Protein AF-A0A2S6APU7-F1 (afdb_monomer_lite)

Sequence (154 aa):
MTAEVDPRLDELTQQLSALRTHLGQIRRKRMDVEKTTPSPAPLVAAAQQAYRDRDAVVSPTLEELRGRADALATELAKSWASADNIRWILFRLRETGVAQTLSAAVRSNLALVQEELDREAALRAEISEDLSRRDVVGFTVPAPLHVHKSVGGE

Structure (mmCIF, N/CA/C/O backbone):
data_AF-A0A2S6APU7-F1
#
_entry.id   AF-A0A2S6APU7-F1
#
loop_
_atom_site.group_PDB
_atom_site.id
_atom_site.type_symbol
_atom_site.label_atom_id
_atom_site.label_alt_id
_atom_site.label_comp_id
_atom_site.label_asym_id
_atom_site.label_entity_id
_atom_site.label_seq_id
_atom_site.pdbx_PDB_ins_code
_atom_site.Cartn_x
_atom_site.Cartn_y
_atom_site.Cartn_z
_atom_site.occupancy
_atom_site.B_iso_or_equiv
_atom_site.auth_seq_id
_atom_site.auth_comp_id
_atom_site.auth_asym_id
_atom_site.auth_atom_id
_atom_site.pdbx_PDB_model_num
ATOM 1 N N . MET A 1 1 ? 15.534 -28.459 -66.099 1.00 40.53 1 MET A N 1
ATOM 2 C CA . MET A 1 1 ? 15.718 -27.008 -65.896 1.00 40.53 1 MET A CA 1
ATOM 3 C C . MET A 1 1 ? 15.958 -26.794 -64.414 1.00 40.53 1 MET A C 1
ATOM 5 O O . MET A 1 1 ? 15.010 -26.768 -63.643 1.00 40.53 1 MET A O 1
ATOM 9 N N . THR A 1 2 ? 17.222 -26.813 -64.003 1.00 47.88 2 THR A N 1
ATOM 10 C CA . THR A 1 2 ? 17.636 -26.569 -62.617 1.00 47.88 2 THR A CA 1
ATOM 11 C C . THR A 1 2 ? 17.513 -25.076 -62.348 1.00 47.88 2 THR A C 1
ATOM 13 O O . THR A 1 2 ? 18.140 -24.287 -63.047 1.00 47.88 2 THR A O 1
ATOM 16 N N . ALA A 1 3 ? 16.653 -24.698 -61.403 1.00 55.44 3 ALA A N 1
ATOM 17 C CA . ALA A 1 3 ? 16.533 -23.318 -60.956 1.00 55.44 3 ALA A CA 1
ATOM 18 C C . ALA A 1 3 ? 17.890 -22.868 -60.396 1.00 55.44 3 ALA A C 1
ATOM 20 O O . ALA A 1 3 ? 18.393 -23.479 -59.454 1.00 55.44 3 ALA A O 1
ATOM 21 N N . GLU A 1 4 ? 18.496 -21.850 -61.008 1.00 59.09 4 GLU A N 1
ATOM 22 C CA . GLU A 1 4 ? 19.650 -21.157 -60.437 1.00 59.09 4 GLU A CA 1
ATOM 23 C C . GLU A 1 4 ? 19.202 -20.530 -59.115 1.00 59.09 4 GLU A C 1
ATOM 25 O O . GLU A 1 4 ? 18.392 -19.604 -59.087 1.00 59.09 4 GLU A O 1
ATOM 30 N N . VAL A 1 5 ? 19.666 -21.104 -58.008 1.00 64.12 5 VAL A N 1
ATOM 31 C CA . VAL A 1 5 ? 19.470 -20.538 -56.675 1.00 64.12 5 VAL A CA 1
ATOM 32 C C . VAL A 1 5 ? 20.323 -19.274 -56.601 1.00 64.12 5 VAL A C 1
ATOM 34 O O . VAL A 1 5 ? 21.525 -19.325 -56.855 1.00 64.12 5 VAL A O 1
ATOM 37 N N . ASP A 1 6 ? 19.688 -18.137 -56.307 1.00 73.56 6 ASP A N 1
ATOM 38 C CA . ASP A 1 6 ? 20.363 -16.844 -56.176 1.00 73.56 6 ASP A CA 1
ATOM 39 C C . ASP A 1 6 ? 21.433 -1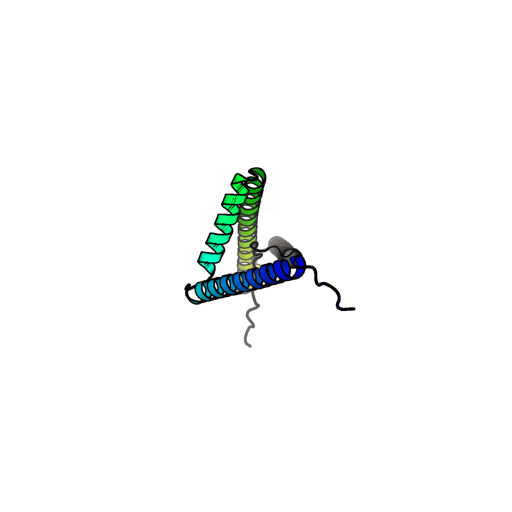6.944 -55.070 1.00 73.56 6 ASP A C 1
ATOM 41 O O . ASP A 1 6 ? 21.080 -17.171 -53.908 1.00 73.56 6 ASP A O 1
ATOM 45 N N . PRO A 1 7 ? 22.729 -16.762 -55.383 1.00 72.06 7 PRO A N 1
ATOM 46 C CA . PRO A 1 7 ? 23.821 -16.911 -54.419 1.00 72.06 7 PRO A CA 1
ATOM 47 C C . PRO A 1 7 ? 23.703 -15.959 -53.216 1.00 72.06 7 PRO A C 1
ATOM 49 O O . PRO A 1 7 ? 24.291 -16.209 -52.163 1.00 72.06 7 PRO A O 1
ATOM 52 N N . ARG A 1 8 ? 22.902 -14.890 -53.326 1.00 76.81 8 ARG A N 1
ATOM 53 C CA . ARG A 1 8 ? 22.599 -13.977 -52.213 1.00 76.81 8 ARG A CA 1
ATOM 54 C C . ARG A 1 8 ? 21.684 -14.603 -51.161 1.00 76.81 8 ARG A C 1
ATOM 56 O O . ARG A 1 8 ? 21.776 -14.243 -49.989 1.00 76.81 8 ARG A O 1
ATOM 63 N N . LEU A 1 9 ? 20.808 -15.535 -51.544 1.00 77.69 9 LEU A N 1
ATOM 64 C CA . LEU A 1 9 ? 19.953 -16.262 -50.598 1.00 77.69 9 LEU A CA 1
ATOM 65 C C . LEU A 1 9 ? 20.781 -17.200 -49.720 1.00 77.69 9 LEU A C 1
ATOM 67 O O . LEU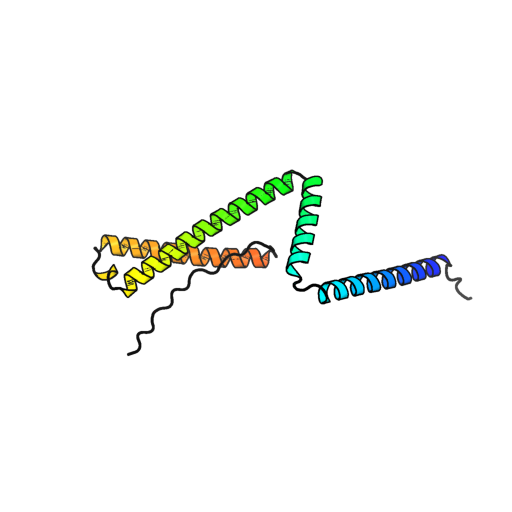 A 1 9 ? 20.528 -17.290 -48.517 1.00 77.69 9 LEU A O 1
ATOM 71 N N . ASP A 1 10 ? 21.798 -17.839 -50.293 1.00 79.44 10 ASP A N 1
ATOM 72 C CA . ASP A 1 10 ? 22.716 -18.699 -49.546 1.00 79.44 10 ASP A CA 1
ATOM 73 C C . ASP A 1 10 ? 23.560 -17.880 -48.563 1.00 79.44 10 ASP A C 1
ATOM 75 O O . ASP A 1 10 ? 23.686 -18.251 -47.392 1.00 79.44 10 ASP A O 1
ATOM 79 N N . GLU A 1 11 ? 24.050 -16.712 -48.988 1.00 83.81 11 GLU A N 1
ATOM 80 C CA . GLU A 1 11 ? 24.789 -15.786 -48.126 1.00 83.81 11 GLU A CA 1
ATOM 81 C C . GLU A 1 11 ? 23.925 -15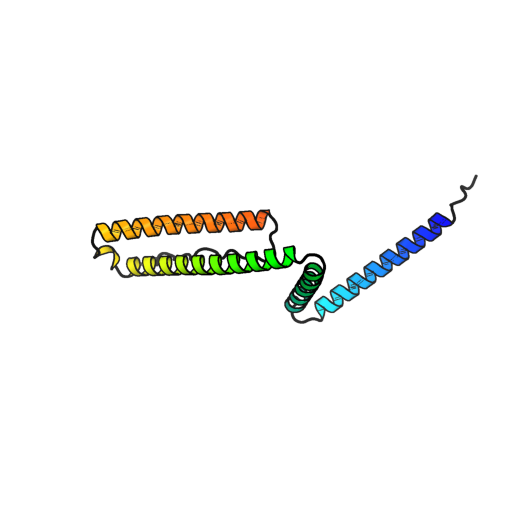.260 -46.964 1.00 83.81 11 GLU A C 1
ATOM 83 O O . GLU A 1 11 ? 24.334 -15.314 -45.802 1.00 83.81 11 GLU A O 1
ATOM 88 N N . LEU A 1 12 ? 22.689 -14.829 -47.236 1.00 85.88 12 LEU A N 1
ATOM 89 C CA . LEU A 1 12 ? 21.751 -14.373 -46.202 1.00 85.88 12 LEU A CA 1
ATOM 90 C C . LEU A 1 12 ? 21.361 -15.499 -45.235 1.00 85.88 12 LEU A C 1
ATOM 92 O O . LEU A 1 12 ? 21.219 -15.271 -44.030 1.00 85.88 12 LEU A O 1
ATOM 96 N N . THR A 1 13 ? 21.223 -16.728 -45.733 1.00 86.81 13 THR A N 1
ATOM 97 C CA . THR A 1 13 ? 20.927 -17.903 -44.903 1.00 86.81 13 THR A CA 1
ATOM 98 C C . THR A 1 13 ? 22.103 -18.234 -43.984 1.00 86.81 13 THR A C 1
ATOM 100 O O . THR A 1 13 ? 21.902 -18.512 -42.795 1.00 86.81 13 THR A O 1
ATOM 103 N N . GLN A 1 14 ? 23.337 -18.124 -44.484 1.00 87.19 14 GLN A N 1
ATOM 104 C CA . GLN A 1 14 ? 24.545 -18.266 -43.673 1.00 87.19 14 GLN A CA 1
ATOM 105 C C . GLN A 1 14 ? 24.641 -17.167 -42.611 1.00 87.19 14 GLN A C 1
ATOM 107 O O . GLN A 1 14 ? 24.853 -17.480 -41.437 1.00 87.19 14 GLN A O 1
ATOM 112 N N . GLN A 1 15 ? 24.390 -15.906 -42.969 1.00 87.81 15 GLN A N 1
ATOM 113 C CA . GLN A 1 15 ? 24.375 -14.789 -42.019 1.00 87.81 15 GLN A CA 1
ATOM 114 C C . GLN A 1 15 ? 23.305 -14.971 -40.931 1.00 87.81 15 GLN A C 1
ATOM 116 O O . GLN A 1 15 ? 23.590 -14.795 -39.745 1.00 87.81 15 GLN A O 1
ATOM 121 N N . LEU A 1 16 ? 22.095 -15.413 -41.290 1.00 90.50 16 LEU A N 1
ATOM 122 C CA . LEU A 1 16 ? 21.039 -15.742 -40.325 1.00 90.50 16 LEU A CA 1
ATOM 123 C C . LEU A 1 16 ? 21.442 -16.888 -39.393 1.00 90.50 16 LEU A C 1
ATOM 125 O O . LEU A 1 16 ? 21.165 -16.836 -38.193 1.00 90.50 16 LEU A O 1
ATOM 129 N N . SER A 1 17 ? 22.101 -17.919 -39.922 1.00 89.25 17 SER A N 1
ATOM 130 C CA . SER A 1 17 ? 22.591 -19.043 -39.119 1.00 89.25 17 SER A CA 1
ATOM 131 C C . SER A 1 17 ? 23.680 -18.604 -38.131 1.00 89.25 17 SER A C 1
ATOM 133 O O . SER A 1 17 ? 23.652 -18.992 -36.956 1.00 89.25 17 SER A O 1
ATOM 135 N N . ALA A 1 18 ? 24.575 -17.712 -38.566 1.00 88.00 18 ALA A N 1
ATOM 136 C CA . ALA A 1 18 ? 25.621 -17.132 -37.739 1.00 88.00 18 ALA A CA 1
ATOM 137 C C . ALA A 1 18 ? 25.019 -16.262 -36.629 1.00 88.00 18 ALA A C 1
ATOM 139 O O . ALA A 1 18 ? 25.355 -16.440 -35.457 1.00 88.00 18 ALA A O 1
ATOM 140 N N . LEU A 1 19 ? 24.052 -15.399 -36.960 1.00 89.25 19 LEU A N 1
ATOM 141 C CA . LEU A 1 19 ? 23.347 -14.560 -35.987 1.00 89.25 19 LEU A CA 1
ATOM 142 C C . LEU A 1 19 ? 22.558 -15.388 -34.966 1.00 89.25 19 LEU A C 1
ATOM 144 O O . LEU A 1 19 ? 22.611 -15.097 -33.772 1.00 89.25 19 LEU A O 1
ATOM 148 N N . ARG A 1 20 ? 21.872 -16.455 -35.396 1.00 90.06 20 ARG A N 1
ATOM 149 C CA . ARG A 1 20 ? 21.170 -17.384 -34.489 1.00 90.06 20 ARG A CA 1
ATOM 150 C C . ARG A 1 20 ? 22.134 -18.080 -33.534 1.00 90.06 20 ARG A C 1
ATOM 152 O O . ARG A 1 20 ? 21.843 -18.199 -32.344 1.00 90.06 20 ARG A O 1
ATOM 159 N N . THR A 1 21 ? 23.293 -18.493 -34.039 1.00 89.44 21 THR A N 1
ATOM 160 C CA . THR A 1 21 ? 24.351 -19.106 -33.227 1.00 89.44 21 THR A CA 1
ATOM 161 C C . THR A 1 21 ? 24.900 -18.111 -32.209 1.00 89.44 21 THR A C 1
ATOM 163 O O . THR A 1 21 ? 25.010 -18.437 -31.026 1.00 89.44 21 THR A O 1
ATOM 166 N N . HIS A 1 22 ? 25.160 -16.877 -32.639 1.00 86.88 22 HIS A N 1
ATOM 167 C CA . HIS A 1 22 ? 25.645 -15.800 -31.782 1.00 86.88 22 HIS A CA 1
ATOM 168 C C . HIS A 1 22 ? 24.627 -15.450 -30.681 1.00 86.88 22 HIS A C 1
ATOM 170 O O . HIS A 1 22 ? 24.978 -15.381 -29.503 1.00 86.88 22 HIS A O 1
ATOM 176 N N . LEU A 1 23 ? 23.337 -15.355 -31.021 1.00 84.19 23 LEU A N 1
ATOM 177 C CA . LEU A 1 23 ? 22.242 -15.191 -30.056 1.00 84.19 23 LEU A CA 1
ATOM 178 C C . LEU A 1 23 ? 22.173 -16.350 -29.053 1.00 84.19 23 LEU A C 1
ATOM 180 O O . LEU A 1 23 ? 22.000 -16.126 -27.854 1.00 84.19 23 LEU A O 1
ATOM 184 N N . GLY A 1 24 ? 22.338 -17.589 -29.523 1.00 88.31 24 GLY A N 1
ATOM 185 C CA . GLY A 1 24 ? 22.374 -18.773 -28.665 1.00 88.31 24 GLY A CA 1
ATOM 186 C C . GLY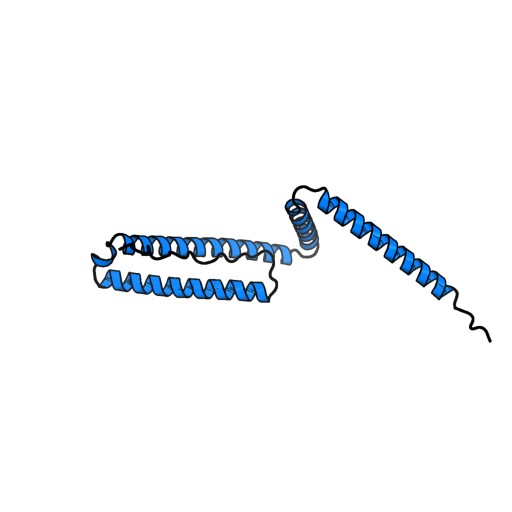 A 1 24 ? 23.568 -18.787 -27.704 1.00 88.31 24 GLY A C 1
ATOM 187 O O . GLY A 1 24 ? 23.451 -19.280 -26.582 1.00 88.31 24 GLY A O 1
ATOM 188 N N . GLN A 1 25 ? 24.713 -18.237 -28.112 1.00 87.88 25 GLN A N 1
ATOM 189 C CA . GLN A 1 25 ? 25.888 -18.078 -27.252 1.00 87.88 25 GLN A CA 1
ATOM 190 C C . GLN A 1 25 ? 25.688 -16.971 -26.212 1.00 87.88 25 GLN A C 1
ATOM 192 O O . GLN A 1 25 ? 25.995 -17.186 -25.042 1.00 87.88 25 GLN A O 1
ATOM 197 N N . ILE A 1 26 ? 25.121 -15.824 -26.600 1.00 86.31 26 ILE A N 1
ATOM 198 C CA . ILE A 1 26 ? 24.807 -14.725 -25.673 1.00 86.31 26 ILE A CA 1
ATOM 199 C C . ILE A 1 26 ? 23.805 -15.183 -24.608 1.00 86.31 26 ILE A C 1
ATOM 201 O O . ILE A 1 26 ? 24.014 -14.930 -23.425 1.00 86.31 26 ILE A O 1
ATOM 205 N N . ARG A 1 27 ? 22.752 -15.913 -24.999 1.00 82.75 27 ARG A N 1
ATOM 206 C CA . ARG A 1 27 ? 21.771 -16.464 -24.048 1.00 82.75 27 ARG A CA 1
ATOM 207 C C . ARG A 1 27 ? 22.406 -17.430 -23.053 1.00 82.75 27 ARG A C 1
ATOM 209 O O . ARG A 1 27 ? 22.109 -17.342 -21.868 1.00 82.75 27 ARG A O 1
ATOM 216 N N . ARG A 1 28 ? 23.295 -18.315 -23.514 1.00 82.69 28 ARG A N 1
ATOM 217 C CA . ARG A 1 28 ? 24.025 -19.236 -22.627 1.00 82.69 28 ARG A CA 1
ATOM 218 C C . ARG A 1 28 ? 24.932 -18.489 -21.657 1.00 82.69 28 ARG A C 1
ATOM 220 O O . ARG A 1 28 ? 24.799 -18.691 -20.460 1.00 82.69 28 ARG A O 1
ATOM 227 N N . LYS A 1 29 ? 25.739 -17.545 -22.150 1.00 79.75 29 LYS A N 1
ATOM 228 C CA . LYS A 1 29 ? 26.576 -16.684 -21.299 1.00 79.75 29 LYS A CA 1
ATOM 229 C C . LYS A 1 29 ? 25.752 -15.932 -20.255 1.00 79.75 29 LYS A C 1
ATOM 231 O O . LYS A 1 29 ? 26.158 -15.864 -19.104 1.00 79.75 29 LYS A O 1
ATOM 236 N N . ARG A 1 30 ? 24.582 -15.411 -20.638 1.00 79.50 30 ARG A N 1
ATOM 237 C CA . ARG A 1 30 ? 23.652 -14.761 -19.710 1.00 79.50 30 ARG A CA 1
ATOM 238 C C . ARG A 1 30 ? 23.185 -15.725 -18.615 1.00 79.50 30 ARG A C 1
ATOM 240 O O . ARG A 1 30 ? 23.302 -15.381 -17.447 1.00 79.50 30 ARG A O 1
ATOM 247 N N . MET A 1 31 ? 22.705 -16.917 -18.977 1.00 75.88 31 MET A N 1
ATOM 248 C CA . MET A 1 31 ? 22.254 -17.911 -17.993 1.00 75.88 31 MET A CA 1
ATOM 249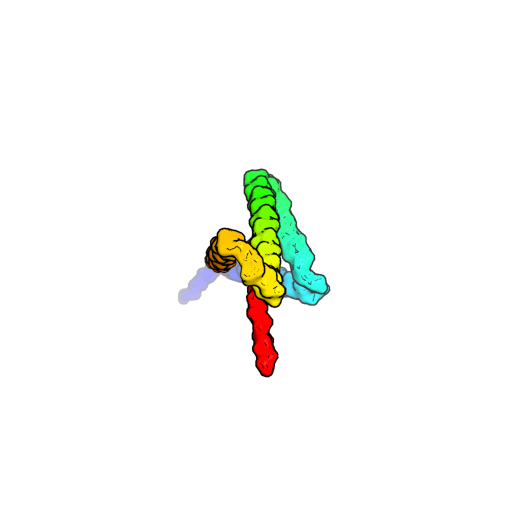 C C . MET A 1 31 ? 23.385 -18.386 -17.078 1.00 75.88 31 MET A C 1
ATOM 251 O O . MET A 1 31 ? 23.152 -18.615 -15.897 1.00 75.88 31 MET A O 1
ATOM 255 N N . ASP A 1 32 ? 24.595 -18.555 -17.610 1.00 78.81 32 ASP A N 1
ATOM 256 C CA . ASP A 1 32 ? 25.750 -18.985 -16.821 1.00 78.81 32 ASP A CA 1
ATOM 257 C C . ASP A 1 32 ? 26.135 -17.904 -15.804 1.00 78.81 32 ASP A C 1
ATOM 259 O O . ASP A 1 32 ? 26.304 -18.215 -14.629 1.00 78.81 32 ASP A O 1
ATOM 263 N N . VAL A 1 33 ? 26.151 -16.628 -16.214 1.00 72.19 33 VAL A N 1
ATOM 264 C CA . VAL A 1 33 ? 26.360 -15.484 -15.309 1.00 72.19 33 VAL A CA 1
ATOM 265 C C . VAL A 1 33 ? 25.250 -15.391 -14.257 1.00 72.19 33 VAL A C 1
ATOM 267 O O . VAL A 1 33 ? 25.539 -15.208 -13.074 1.00 72.19 33 VAL A O 1
ATOM 270 N N . GLU A 1 34 ? 23.986 -15.561 -14.651 1.00 65.56 34 GLU A N 1
ATOM 271 C CA . GLU A 1 34 ? 22.837 -15.571 -13.733 1.00 65.56 34 GLU A CA 1
ATOM 272 C C . GLU A 1 34 ? 22.913 -16.734 -12.725 1.00 65.56 34 GLU A C 1
ATOM 274 O O . GLU A 1 34 ? 22.547 -16.553 -11.567 1.00 65.56 34 GLU A O 1
ATOM 279 N N . LYS A 1 35 ? 23.438 -17.904 -13.120 1.00 67.44 35 LYS A N 1
ATOM 280 C CA . LYS A 1 35 ? 23.634 -19.066 -12.232 1.00 67.44 35 LYS A CA 1
ATOM 281 C C . LYS A 1 35 ? 24.807 -18.911 -11.268 1.00 67.44 35 LYS A C 1
ATOM 283 O O . LYS A 1 35 ? 24.751 -19.459 -10.170 1.00 67.44 35 LYS A O 1
ATOM 288 N N . THR A 1 36 ? 25.873 -18.218 -11.666 1.00 70.94 36 THR A N 1
ATOM 289 C CA . THR A 1 36 ? 27.065 -18.027 -10.822 1.00 70.94 36 THR A CA 1
ATOM 290 C C . THR A 1 36 ? 26.970 -16.819 -9.895 1.00 70.94 36 THR A C 1
ATOM 292 O O . THR A 1 36 ? 27.807 -16.674 -9.008 1.00 70.94 36 THR A O 1
ATOM 295 N N . THR A 1 37 ? 25.977 -15.945 -10.085 1.00 59.22 37 THR A N 1
ATOM 296 C CA . THR A 1 37 ? 25.800 -14.755 -9.247 1.00 59.22 37 THR A CA 1
ATOM 297 C C . THR A 1 37 ? 24.895 -15.090 -8.055 1.00 59.22 37 THR A C 1
ATOM 299 O O . THR A 1 37 ? 23.729 -15.433 -8.256 1.00 59.22 37 THR A O 1
ATOM 302 N N . PRO A 1 38 ? 25.387 -15.010 -6.804 1.00 58.22 38 PRO A N 1
ATOM 303 C CA . PRO A 1 38 ? 24.558 -15.258 -5.638 1.00 58.22 38 PRO A CA 1
ATOM 304 C C . PRO A 1 38 ? 23.564 -14.099 -5.501 1.00 58.22 38 PRO A C 1
ATOM 306 O O . PRO A 1 38 ? 23.940 -12.968 -5.212 1.00 58.22 38 PRO A O 1
ATOM 309 N N . SER A 1 39 ? 22.289 -14.419 -5.723 1.00 59.31 39 SER A N 1
ATOM 310 C CA . SER A 1 39 ? 21.144 -13.511 -5.851 1.00 59.31 39 SER A CA 1
ATOM 311 C C . SER A 1 39 ? 21.103 -12.715 -7.169 1.00 59.31 39 SER A C 1
ATOM 313 O O . SER A 1 39 ? 22.001 -11.926 -7.447 1.00 59.31 39 SER A O 1
ATOM 315 N N . PRO A 1 40 ? 20.035 -12.848 -7.978 1.00 66.69 40 PRO A N 1
ATOM 316 C CA . PRO A 1 40 ? 19.821 -12.017 -9.164 1.00 66.69 40 PRO A CA 1
ATOM 317 C C . PRO A 1 40 ? 19.421 -10.572 -8.817 1.00 66.69 40 PRO A C 1
ATOM 319 O O . PRO A 1 40 ? 19.442 -9.706 -9.689 1.00 66.69 40 PRO A O 1
ATOM 322 N N . ALA A 1 41 ? 19.070 -10.284 -7.559 1.00 68.12 41 ALA A N 1
ATOM 323 C CA . ALA A 1 41 ? 18.565 -8.974 -7.149 1.00 68.12 41 ALA A CA 1
ATOM 324 C C . ALA A 1 41 ? 19.550 -7.810 -7.404 1.00 68.12 41 ALA A C 1
ATOM 326 O O . ALA A 1 41 ? 19.114 -6.798 -7.953 1.00 68.12 41 ALA A O 1
ATOM 327 N N . PRO A 1 42 ? 20.863 -7.924 -7.110 1.00 70.38 42 PRO A N 1
ATOM 328 C CA . PRO A 1 42 ? 21.823 -6.858 -7.397 1.00 70.38 42 PRO A CA 1
ATOM 329 C C . PRO A 1 42 ? 21.997 -6.598 -8.898 1.00 70.38 42 PRO A C 1
ATOM 331 O O . PRO A 1 42 ? 22.153 -5.450 -9.302 1.00 70.38 42 PRO A O 1
ATOM 334 N N . LEU A 1 43 ? 21.924 -7.638 -9.740 1.00 66.94 43 LEU A N 1
ATOM 335 C CA . LEU A 1 43 ? 22.004 -7.492 -11.199 1.00 66.94 43 LEU A CA 1
ATOM 336 C C . LEU A 1 43 ? 20.747 -6.834 -11.774 1.00 66.94 43 LEU A C 1
ATOM 338 O O . LEU A 1 43 ? 20.854 -5.972 -12.643 1.00 66.94 43 LEU A O 1
ATOM 342 N N . VAL A 1 44 ? 19.565 -7.206 -11.274 1.00 70.44 44 VAL A N 1
ATOM 343 C CA . VAL A 1 44 ? 18.298 -6.562 -11.651 1.00 70.44 44 VAL A CA 1
ATOM 344 C C . VAL A 1 44 ? 18.307 -5.091 -11.237 1.00 70.44 44 VAL A C 1
ATOM 346 O O . VAL A 1 44 ? 17.970 -4.236 -12.053 1.00 70.44 44 VAL A O 1
ATOM 349 N N . ALA A 1 45 ? 18.763 -4.783 -10.020 1.00 71.19 45 ALA A N 1
ATOM 350 C CA . ALA A 1 45 ? 18.896 -3.411 -9.538 1.00 71.19 45 ALA A CA 1
ATOM 351 C C . ALA A 1 45 ? 19.894 -2.597 -10.382 1.00 71.19 45 ALA A C 1
ATOM 353 O O . ALA A 1 45 ? 19.579 -1.485 -10.799 1.00 71.19 45 ALA A O 1
ATOM 354 N N . ALA A 1 46 ? 21.063 -3.160 -10.705 1.00 72.38 46 ALA A N 1
ATOM 355 C CA . ALA A 1 46 ? 22.061 -2.502 -11.549 1.00 72.38 46 ALA A CA 1
ATOM 356 C C . ALA A 1 46 ? 21.554 -2.265 -12.982 1.00 72.38 46 ALA A C 1
ATOM 358 O O . ALA A 1 46 ? 21.787 -1.200 -13.550 1.00 72.38 46 ALA A O 1
ATOM 359 N N . ALA A 1 47 ? 20.822 -3.221 -13.562 1.00 73.56 47 ALA A N 1
ATOM 360 C CA . ALA A 1 47 ? 20.210 -3.061 -14.878 1.00 73.56 47 ALA A CA 1
ATOM 361 C C . ALA A 1 47 ? 19.118 -1.981 -14.868 1.00 73.56 47 ALA A C 1
ATOM 363 O O . ALA A 1 47 ? 19.086 -1.138 -15.761 1.00 73.56 47 ALA A O 1
ATOM 364 N N . GLN A 1 48 ? 18.251 -1.969 -13.849 1.00 76.19 48 GLN A N 1
ATOM 365 C CA . GLN A 1 48 ? 17.249 -0.917 -13.666 1.00 76.19 48 GLN A CA 1
ATOM 366 C C . GLN A 1 48 ? 17.905 0.458 -13.516 1.00 76.19 48 GLN A C 1
ATOM 368 O O . GLN A 1 48 ? 17.455 1.405 -14.156 1.00 76.19 48 GLN A O 1
ATOM 373 N N . GLN A 1 49 ? 18.989 0.561 -12.743 1.00 76.25 49 GLN A N 1
ATOM 374 C CA . GLN A 1 49 ? 19.735 1.808 -12.593 1.00 76.25 49 GLN A CA 1
ATOM 375 C C . GLN A 1 49 ? 20.356 2.261 -13.919 1.00 76.25 49 GLN A C 1
ATOM 377 O O . GLN A 1 49 ? 20.175 3.407 -14.307 1.00 76.25 49 GLN A O 1
ATOM 382 N N . ALA A 1 50 ? 20.985 1.360 -14.676 1.00 73.69 50 ALA A N 1
ATOM 383 C CA . ALA A 1 50 ? 21.542 1.690 -15.988 1.00 73.69 50 ALA A CA 1
ATOM 384 C C . ALA A 1 50 ? 20.467 2.155 -16.992 1.00 73.69 50 ALA A C 1
ATOM 386 O O . ALA A 1 50 ? 20.715 3.057 -17.794 1.00 73.69 50 ALA A O 1
ATOM 387 N N . TYR A 1 51 ? 19.260 1.575 -16.947 1.00 73.69 51 TYR A N 1
ATOM 388 C CA . TYR A 1 51 ? 18.124 2.066 -17.734 1.00 73.69 51 TYR A CA 1
ATOM 389 C C . TYR A 1 51 ? 17.665 3.454 -17.279 1.00 73.69 51 TYR A C 1
ATOM 391 O O . TYR A 1 51 ? 17.388 4.296 -18.131 1.00 73.69 51 TYR A O 1
ATOM 399 N N . ARG A 1 52 ? 17.625 3.717 -15.967 1.00 67.75 52 ARG A N 1
ATOM 400 C CA . ARG A 1 52 ? 17.296 5.043 -15.423 1.00 67.75 52 ARG A CA 1
ATOM 401 C C . ARG A 1 52 ? 18.305 6.092 -15.861 1.00 67.75 52 ARG A C 1
ATOM 403 O O . ARG A 1 52 ? 17.891 7.104 -16.408 1.00 67.75 52 ARG A O 1
ATOM 410 N N . ASP A 1 53 ? 19.596 5.813 -15.714 1.00 72.81 53 ASP A N 1
ATOM 411 C CA . ASP A 1 53 ? 20.669 6.731 -16.101 1.00 72.81 53 ASP A CA 1
ATOM 412 C C . ASP A 1 53 ? 20.597 7.056 -17.600 1.00 72.81 53 ASP A C 1
ATOM 414 O O . ASP A 1 53 ? 20.711 8.212 -18.007 1.00 72.81 53 ASP A O 1
ATOM 418 N N . ARG A 1 54 ? 20.325 6.045 -18.438 1.00 69.31 54 ARG A N 1
ATOM 419 C CA . ARG A 1 54 ? 20.103 6.243 -19.875 1.00 69.31 54 ARG A CA 1
ATOM 420 C C . ARG A 1 54 ? 18.882 7.124 -20.144 1.00 69.31 54 ARG A C 1
ATOM 422 O O . ARG A 1 54 ? 18.965 8.042 -20.953 1.00 69.31 54 ARG A O 1
ATOM 429 N N . ASP A 1 55 ? 17.755 6.848 -19.498 1.00 65.81 55 ASP A N 1
ATOM 430 C CA . ASP A 1 55 ? 16.512 7.587 -19.719 1.00 65.81 55 ASP A CA 1
ATOM 431 C C . ASP A 1 55 ? 16.594 9.029 -19.184 1.00 65.81 55 ASP A C 1
ATOM 433 O O . ASP A 1 55 ? 16.059 9.934 -19.819 1.00 65.81 55 ASP A O 1
ATOM 437 N N . ALA A 1 56 ? 17.308 9.269 -18.080 1.00 62.59 56 ALA A N 1
ATOM 438 C CA . ALA A 1 56 ? 17.542 10.597 -17.513 1.00 62.59 56 ALA A CA 1
ATOM 439 C C . ALA A 1 56 ? 18.369 11.488 -18.454 1.00 62.59 56 ALA A C 1
ATOM 441 O O . ALA A 1 56 ? 18.104 12.684 -18.575 1.00 62.59 56 ALA A O 1
ATOM 442 N N . VAL A 1 57 ? 19.328 10.898 -19.176 1.00 63.75 57 VAL A N 1
ATOM 443 C CA . VAL A 1 57 ? 20.099 11.591 -20.222 1.00 63.75 57 VAL A CA 1
ATOM 444 C C . VAL A 1 57 ? 19.241 11.877 -21.462 1.00 63.75 57 VAL A C 1
ATOM 446 O O . VAL A 1 57 ? 19.443 12.889 -22.129 1.00 63.75 57 VAL A O 1
ATOM 449 N N . VAL A 1 58 ? 18.275 11.008 -21.779 1.00 63.09 58 VAL A N 1
ATOM 450 C CA . VAL A 1 58 ? 17.448 11.103 -22.996 1.00 63.09 58 VAL A CA 1
ATOM 451 C C . VAL A 1 58 ? 16.192 11.969 -22.799 1.00 63.09 58 VAL A C 1
ATOM 453 O O . VAL A 1 58 ? 15.727 12.588 -23.756 1.00 63.09 58 VAL A O 1
ATOM 456 N N . SER A 1 59 ? 15.632 12.055 -21.587 1.00 64.31 59 SER A N 1
ATOM 457 C CA . SER A 1 59 ? 14.426 12.842 -21.292 1.00 64.31 59 SER A CA 1
ATOM 458 C C . SER A 1 59 ? 14.360 13.272 -19.812 1.00 64.31 59 SER A C 1
ATOM 460 O O . SER A 1 59 ? 13.863 12.521 -18.969 1.00 64.31 59 SER A O 1
ATOM 462 N N . PRO A 1 60 ? 14.777 14.508 -19.477 1.00 71.56 60 PRO A N 1
ATOM 463 C CA . PRO A 1 60 ? 14.745 15.034 -18.105 1.00 71.56 60 PRO A CA 1
ATOM 464 C C . PRO A 1 60 ? 13.350 15.005 -17.461 1.00 71.56 60 PRO A C 1
ATOM 466 O O . PRO A 1 60 ? 13.208 14.796 -16.259 1.00 71.56 60 PRO A O 1
ATOM 469 N N . THR A 1 61 ? 12.301 15.155 -18.273 1.00 79.69 61 THR A N 1
ATOM 470 C CA . THR A 1 61 ? 10.902 15.089 -17.834 1.00 79.69 61 THR A CA 1
ATOM 471 C C . THR A 1 61 ? 10.503 13.713 -17.301 1.00 79.69 61 THR A C 1
ATOM 473 O O . THR A 1 61 ? 9.653 13.632 -16.419 1.00 79.69 61 THR A O 1
ATOM 476 N N . LEU A 1 62 ? 11.101 12.624 -17.802 1.00 75.25 62 LEU A N 1
ATOM 477 C CA . LEU A 1 62 ? 10.825 11.281 -17.278 1.00 75.25 62 LEU A CA 1
ATOM 478 C C . LEU A 1 62 ? 11.391 11.099 -15.870 1.00 75.25 62 LEU A C 1
ATOM 480 O O . LEU A 1 62 ? 10.737 10.478 -15.035 1.00 75.25 62 LEU A O 1
ATOM 484 N N . GLU A 1 63 ? 12.569 11.657 -15.594 1.00 75.06 63 GLU A N 1
ATOM 485 C CA . GLU A 1 63 ? 13.190 11.566 -14.272 1.00 75.06 63 GLU A CA 1
ATOM 486 C C . GLU A 1 63 ? 12.421 12.388 -13.232 1.00 75.06 63 GLU A C 1
ATOM 488 O O . GLU A 1 63 ? 12.164 11.911 -12.128 1.00 75.06 63 GLU A O 1
ATOM 493 N N . GLU A 1 64 ? 11.943 13.579 -13.604 1.00 79.56 64 GLU A N 1
ATOM 494 C CA . GLU A 1 64 ? 11.077 14.379 -12.733 1.00 79.56 64 GLU A CA 1
ATOM 495 C C . GLU A 1 64 ? 9.762 13.649 -12.410 1.00 79.56 64 GLU A C 1
ATOM 497 O O . GLU A 1 64 ? 9.347 13.583 -11.250 1.00 79.56 64 GLU A O 1
ATOM 502 N N . LEU A 1 65 ? 9.113 13.052 -13.416 1.00 82.44 65 LEU A N 1
ATOM 503 C CA . LEU A 1 65 ? 7.884 12.281 -13.211 1.00 82.44 65 LEU A CA 1
ATOM 504 C C . LEU A 1 65 ? 8.116 11.051 -12.326 1.00 82.44 65 LEU A C 1
ATOM 506 O O . LEU A 1 65 ? 7.275 10.759 -11.475 1.00 82.44 65 LEU A O 1
ATOM 510 N N . ARG A 1 66 ? 9.255 10.364 -12.474 1.00 78.94 66 ARG A N 1
ATOM 511 C CA . ARG A 1 66 ? 9.650 9.249 -11.599 1.00 78.94 66 ARG A CA 1
ATOM 512 C C . ARG A 1 66 ? 9.871 9.709 -10.164 1.00 78.94 66 ARG A C 1
ATOM 514 O O . ARG A 1 66 ? 9.283 9.128 -9.260 1.00 78.94 66 ARG A O 1
ATOM 521 N N . GLY A 1 67 ? 10.624 10.789 -9.956 1.00 82.62 67 GLY A N 1
ATOM 522 C CA . GLY A 1 67 ? 10.838 11.349 -8.621 1.00 82.62 67 GLY A CA 1
ATOM 523 C C . GLY A 1 67 ? 9.524 11.739 -7.936 1.00 82.62 67 GLY A C 1
ATOM 524 O O . GLY A 1 67 ? 9.327 11.467 -6.751 1.00 82.62 67 GLY A O 1
ATOM 525 N N . ARG A 1 68 ? 8.573 12.310 -8.688 1.00 86.06 68 ARG A N 1
ATOM 526 C CA . ARG A 1 68 ? 7.226 12.614 -8.175 1.00 86.06 68 ARG A CA 1
ATOM 527 C C . ARG A 1 68 ? 6.427 11.350 -7.863 1.00 86.06 68 ARG A C 1
ATOM 529 O O . ARG A 1 68 ? 5.743 11.322 -6.843 1.00 86.06 68 ARG A O 1
ATOM 536 N N . ALA A 1 69 ? 6.513 10.321 -8.703 1.00 84.62 69 ALA A N 1
ATOM 537 C CA . ALA A 1 69 ? 5.857 9.040 -8.456 1.00 84.62 69 ALA A CA 1
ATOM 538 C C . ALA A 1 69 ? 6.395 8.360 -7.185 1.00 84.62 69 ALA A C 1
ATOM 540 O O . ALA A 1 69 ? 5.599 7.937 -6.350 1.00 84.62 69 ALA A O 1
ATOM 541 N N . ASP A 1 70 ? 7.715 8.336 -6.987 1.00 84.69 70 ASP A N 1
ATOM 542 C CA . ASP A 1 70 ? 8.351 7.765 -5.792 1.00 84.69 70 ASP A CA 1
ATOM 543 C C . ASP A 1 70 ? 7.983 8.540 -4.515 1.00 84.69 70 ASP A C 1
ATOM 545 O O . ASP A 1 70 ? 7.692 7.946 -3.469 1.00 84.69 70 ASP A O 1
ATOM 549 N N . ALA A 1 71 ? 7.929 9.874 -4.594 1.00 86.38 71 ALA A N 1
ATOM 550 C CA . ALA A 1 71 ? 7.472 10.709 -3.486 1.00 86.38 71 ALA A CA 1
ATOM 551 C C . ALA A 1 71 ? 6.008 10.410 -3.119 1.00 86.38 71 ALA A C 1
ATOM 553 O O . ALA A 1 71 ? 5.692 10.219 -1.944 1.00 86.38 71 ALA A O 1
ATOM 554 N N . LEU A 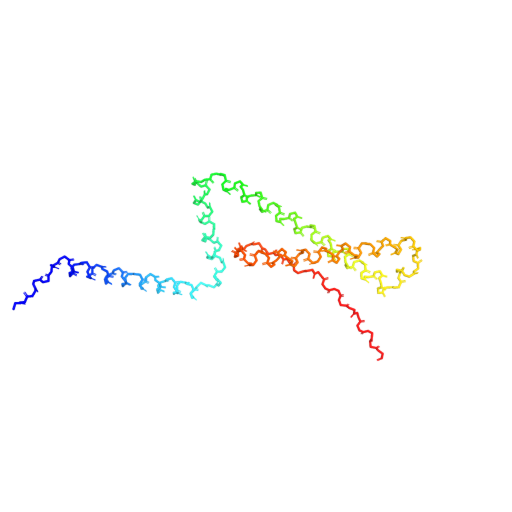1 72 ? 5.123 10.303 -4.115 1.00 88.31 72 LEU A N 1
ATOM 555 C CA . LEU A 1 72 ? 3.719 9.943 -3.899 1.00 88.31 72 LEU A CA 1
ATOM 556 C C . LEU A 1 72 ? 3.571 8.531 -3.324 1.00 88.31 72 LEU A C 1
ATOM 558 O O . LEU A 1 72 ? 2.790 8.341 -2.395 1.00 88.31 72 LEU A O 1
ATOM 562 N N . ALA A 1 73 ? 4.340 7.559 -3.821 1.00 86.75 73 ALA A N 1
ATOM 563 C CA . ALA A 1 73 ? 4.354 6.194 -3.298 1.00 86.75 73 ALA A CA 1
ATOM 564 C C . ALA A 1 73 ? 4.739 6.165 -1.811 1.00 86.75 73 ALA A C 1
ATOM 566 O O . ALA A 1 73 ? 4.113 5.472 -1.008 1.00 86.75 73 ALA A O 1
ATOM 567 N N . THR A 1 74 ? 5.735 6.969 -1.436 1.00 88.00 74 THR A N 1
ATOM 568 C CA . THR A 1 74 ? 6.201 7.092 -0.051 1.00 88.00 74 THR A CA 1
ATOM 569 C C . THR A 1 74 ? 5.132 7.696 0.860 1.00 88.00 74 THR A C 1
ATOM 571 O O . THR A 1 74 ? 4.885 7.179 1.950 1.00 88.00 74 THR A O 1
ATOM 574 N N . GLU A 1 75 ? 4.473 8.774 0.433 1.00 90.69 75 GLU A N 1
ATOM 575 C CA . GLU A 1 75 ? 3.398 9.396 1.216 1.00 90.69 75 GLU A CA 1
ATOM 576 C C . GLU A 1 75 ? 2.179 8.478 1.350 1.00 90.69 75 GLU A C 1
ATOM 578 O O . GLU A 1 75 ? 1.610 8.347 2.437 1.00 90.69 75 GLU A O 1
ATOM 583 N N . LEU A 1 76 ? 1.830 7.761 0.280 1.00 90.31 76 LEU A N 1
ATOM 584 C CA . LEU A 1 76 ? 0.766 6.765 0.313 1.00 90.31 76 LEU A CA 1
ATOM 585 C C . LEU A 1 76 ? 1.084 5.660 1.331 1.00 90.31 76 LEU A C 1
ATOM 587 O O . LEU A 1 76 ? 0.241 5.344 2.168 1.00 90.31 76 LEU A O 1
ATOM 591 N N . ALA A 1 77 ? 2.319 5.145 1.339 1.00 89.38 77 ALA A N 1
ATOM 592 C CA . ALA A 1 77 ? 2.769 4.133 2.294 1.00 89.38 77 ALA A CA 1
ATOM 593 C C . ALA A 1 77 ? 2.682 4.600 3.759 1.00 89.38 77 ALA A C 1
ATOM 595 O O . ALA A 1 77 ? 2.309 3.816 4.636 1.00 89.38 77 ALA A O 1
ATOM 596 N N . LYS A 1 78 ? 2.967 5.877 4.041 1.00 90.75 78 LYS A N 1
ATOM 597 C CA . LYS A 1 78 ? 2.803 6.461 5.385 1.00 90.75 78 LYS A CA 1
ATOM 598 C C . LYS A 1 78 ? 1.336 6.557 5.802 1.00 90.75 78 LYS A C 1
ATOM 600 O O . LYS A 1 78 ? 1.006 6.263 6.954 1.00 90.75 78 LYS A O 1
ATOM 605 N N . SER A 1 79 ? 0.456 6.959 4.885 1.00 92.38 79 SER A N 1
ATOM 606 C CA . SER A 1 79 ? -0.990 7.043 5.142 1.00 92.38 79 SER A CA 1
ATOM 607 C C . SER A 1 79 ? -1.561 5.668 5.496 1.00 92.38 79 SER A C 1
ATOM 609 O O . SER A 1 79 ? -2.209 5.478 6.523 1.00 92.38 79 SER A O 1
ATOM 611 N N . TRP A 1 80 ? -1.177 4.682 4.704 1.00 93.19 80 TRP A N 1
ATOM 612 C CA . TRP A 1 80 ? -1.422 3.265 4.892 1.00 93.19 80 TRP A CA 1
ATOM 613 C C . TRP A 1 80 ? -0.961 2.707 6.240 1.00 93.19 80 TRP A C 1
ATOM 615 O O . TRP A 1 80 ? -1.758 2.111 6.963 1.00 93.19 80 TRP A O 1
ATOM 625 N N . ALA A 1 81 ? 0.289 2.961 6.629 1.00 91.62 81 ALA A N 1
ATOM 626 C CA . ALA A 1 81 ? 0.789 2.572 7.946 1.00 91.62 81 ALA A CA 1
ATOM 627 C C . ALA A 1 81 ? -0.007 3.234 9.085 1.00 91.62 81 ALA A C 1
ATOM 629 O O . ALA A 1 81 ? -0.260 2.618 10.121 1.00 91.62 81 ALA A O 1
ATOM 630 N N . SER A 1 82 ? -0.440 4.482 8.885 1.00 93.44 82 SER A N 1
ATOM 631 C CA . SER A 1 82 ? -1.265 5.203 9.859 1.00 93.44 82 SER A CA 1
ATOM 632 C C . SER A 1 82 ? -2.648 4.564 10.010 1.00 93.44 82 SER A C 1
ATOM 634 O O . SER A 1 82 ? -3.103 4.368 11.137 1.00 93.44 82 SER A O 1
ATOM 636 N N . ALA A 1 83 ? -3.289 4.176 8.905 1.00 93.81 83 ALA A N 1
ATOM 637 C CA . ALA A 1 83 ? -4.562 3.456 8.921 1.00 93.81 83 ALA A CA 1
ATOM 638 C C . ALA A 1 83 ? -4.444 2.106 9.649 1.00 93.81 83 ALA A C 1
ATOM 640 O O . ALA A 1 83 ? -5.270 1.781 10.504 1.00 93.81 83 ALA A O 1
ATOM 641 N N . ASP A 1 84 ? -3.376 1.351 9.382 1.00 93.88 84 ASP A N 1
ATOM 642 C CA . ASP A 1 84 ? -3.117 0.068 10.040 1.00 93.88 84 ASP A CA 1
ATOM 643 C C . ASP A 1 84 ? -2.851 0.229 11.549 1.00 93.88 84 ASP A C 1
ATOM 645 O O . ASP A 1 84 ? -3.333 -0.569 12.357 1.00 93.88 84 ASP A O 1
ATOM 649 N N . ASN A 1 85 ? -2.180 1.309 11.962 1.00 94.56 85 ASN A N 1
ATOM 650 C CA . ASN A 1 85 ? -2.029 1.645 13.377 1.00 94.56 85 ASN A CA 1
ATOM 651 C C . ASN A 1 85 ? -3.382 1.954 14.045 1.00 94.56 85 ASN A C 1
ATOM 653 O O . ASN A 1 85 ? -3.654 1.474 15.146 1.00 94.56 85 ASN A O 1
ATOM 657 N N . ILE A 1 86 ? -4.266 2.706 13.378 1.00 93.50 86 ILE A N 1
ATOM 658 C CA . ILE A 1 86 ? -5.612 2.990 13.902 1.00 93.50 86 ILE A CA 1
ATOM 659 C C . ILE A 1 86 ? -6.422 1.691 14.024 1.00 93.50 86 ILE A C 1
ATOM 661 O O . ILE A 1 86 ? -7.030 1.466 15.072 1.00 93.50 86 ILE A O 1
ATOM 665 N N . ARG A 1 87 ? -6.380 0.797 13.022 1.00 94.12 87 ARG A N 1
ATOM 666 C CA . ARG A 1 87 ? -7.009 -0.540 13.102 1.00 94.12 87 ARG A CA 1
ATOM 667 C C . ARG A 1 87 ? -6.543 -1.310 14.329 1.00 94.12 87 ARG A C 1
ATOM 669 O O . ARG A 1 87 ? -7.362 -1.863 15.062 1.00 94.12 87 ARG A O 1
ATOM 676 N N . TRP A 1 88 ? -5.234 -1.329 14.573 1.00 91.69 88 TRP A N 1
ATOM 677 C CA . TRP A 1 88 ? -4.664 -2.015 15.727 1.00 91.69 88 TRP A CA 1
ATOM 678 C C . TRP A 1 88 ? -5.139 -1.411 17.057 1.00 91.69 88 TRP A C 1
ATOM 680 O O . TRP A 1 88 ? -5.510 -2.149 17.972 1.00 91.69 88 TRP A O 1
ATOM 690 N N . ILE A 1 89 ? -5.201 -0.079 17.161 1.00 92.19 89 ILE A N 1
ATOM 691 C CA . ILE A 1 89 ? -5.721 0.611 18.351 1.00 92.19 89 ILE A CA 1
ATOM 692 C C . ILE A 1 89 ? -7.199 0.273 18.578 1.00 92.19 89 ILE A C 1
ATOM 694 O O . ILE A 1 89 ? -7.579 -0.064 19.701 1.00 92.19 89 ILE A O 1
ATOM 698 N N . LEU A 1 90 ? -8.034 0.321 17.536 1.00 92.31 90 LEU A N 1
ATOM 699 C CA . LEU A 1 90 ? -9.456 -0.027 17.639 1.00 92.31 90 LEU A CA 1
ATOM 700 C C . LEU A 1 90 ? -9.655 -1.476 18.082 1.00 92.31 90 LEU A C 1
ATOM 702 O O . LEU A 1 90 ? -10.457 -1.746 18.979 1.00 92.31 90 LEU A O 1
ATOM 706 N N . PHE A 1 91 ? -8.883 -2.399 17.509 1.00 91.62 91 PHE A N 1
ATOM 707 C CA . PHE A 1 91 ? -8.870 -3.790 17.941 1.00 91.62 91 PHE A CA 1
ATOM 708 C C . PHE A 1 91 ? -8.519 -3.908 19.429 1.00 91.62 91 PHE A C 1
ATOM 710 O O . PHE A 1 91 ? -9.258 -4.526 20.191 1.00 91.62 91 PHE A O 1
ATOM 717 N N . ARG A 1 92 ? -7.449 -3.243 19.881 1.00 93.25 92 ARG A N 1
ATOM 718 C CA . ARG A 1 92 ? -7.041 -3.240 21.295 1.00 93.25 92 ARG A CA 1
ATOM 719 C C . ARG A 1 92 ? -8.128 -2.679 22.214 1.00 93.25 92 ARG A C 1
ATOM 721 O O . ARG A 1 92 ? -8.379 -3.259 23.270 1.00 93.25 92 ARG A O 1
ATOM 728 N N . LEU A 1 93 ? -8.790 -1.587 21.831 1.00 90.56 93 LEU A N 1
ATOM 729 C CA . LEU A 1 93 ? -9.889 -0.996 22.606 1.00 90.56 93 LEU A CA 1
ATOM 730 C C . LEU A 1 93 ? -11.080 -1.949 22.749 1.00 90.56 93 LEU A C 1
ATOM 732 O O . LEU A 1 93 ? -11.732 -1.966 23.795 1.00 90.56 93 LEU A O 1
ATOM 736 N N . ARG A 1 94 ? -11.353 -2.747 21.714 1.00 88.75 94 ARG A N 1
ATOM 737 C CA . ARG A 1 94 ? -12.400 -3.768 21.729 1.00 88.75 94 ARG A CA 1
ATOM 738 C C . ARG A 1 94 ? -12.030 -4.961 22.609 1.00 88.75 94 ARG A C 1
ATOM 740 O O . ARG A 1 94 ? -12.840 -5.347 23.446 1.00 88.75 94 ARG A O 1
ATOM 747 N N . GLU A 1 95 ? -10.829 -5.515 22.444 1.00 90.31 95 GLU A N 1
ATOM 748 C CA . GLU A 1 95 ? -10.369 -6.695 23.197 1.00 90.31 95 GLU A CA 1
ATOM 749 C C . GLU A 1 95 ? -10.227 -6.413 24.699 1.00 90.31 95 GLU A C 1
ATOM 751 O O . GLU A 1 95 ? -10.461 -7.284 25.528 1.00 90.31 95 GLU A O 1
ATOM 756 N N . THR A 1 96 ? -9.867 -5.183 25.071 1.00 92.75 96 THR A N 1
ATOM 757 C CA . THR A 1 96 ? -9.702 -4.788 26.481 1.00 92.75 96 THR A CA 1
ATOM 758 C C . THR A 1 96 ? -11.011 -4.444 27.189 1.00 92.75 96 THR A C 1
ATOM 760 O O . THR A 1 96 ? -10.992 -4.131 28.377 1.00 92.75 96 THR A O 1
ATOM 763 N N . GLY A 1 97 ? -12.150 -4.447 26.491 1.00 90.25 97 GLY A N 1
ATOM 764 C CA . GLY A 1 97 ? -13.431 -4.057 27.084 1.00 90.25 97 GLY A CA 1
ATOM 765 C C . GLY A 1 97 ? -13.595 -2.541 27.308 1.00 90.25 97 GLY A C 1
ATOM 766 O O . GLY A 1 97 ? -14.633 -2.086 27.792 1.00 90.25 97 GLY A O 1
ATOM 767 N N . VAL A 1 98 ? -12.579 -1.735 26.972 1.00 91.06 98 VAL A N 1
ATOM 768 C CA . VAL A 1 98 ? -12.596 -0.278 27.177 1.00 91.06 98 VAL A CA 1
ATOM 769 C C . VAL A 1 98 ? -13.647 0.369 26.284 1.00 91.06 98 VAL A C 1
ATOM 771 O O . VAL A 1 98 ? -14.340 1.280 26.719 1.00 91.06 98 VAL A O 1
ATOM 774 N N . ALA A 1 99 ? -13.836 -0.126 25.060 1.00 88.25 99 ALA A N 1
ATOM 775 C CA . ALA A 1 99 ? -14.831 0.420 24.140 1.00 88.25 99 ALA A CA 1
ATOM 776 C C . ALA A 1 99 ? -16.259 0.440 24.729 1.00 88.25 99 ALA A C 1
ATOM 778 O O . ALA A 1 99 ? -17.039 1.344 24.426 1.00 88.25 99 ALA A O 1
ATOM 779 N N . GLN A 1 100 ? -16.604 -0.519 25.594 1.00 89.75 100 GLN A N 1
ATOM 780 C CA . GLN A 1 100 ? -17.924 -0.640 26.216 1.00 89.75 100 GLN A CA 1
ATOM 781 C C . GLN A 1 100 ? -18.142 0.380 27.344 1.00 89.75 100 GLN A C 1
ATOM 783 O O . GLN A 1 100 ? -19.287 0.754 27.599 1.00 89.75 100 GLN A O 1
ATOM 788 N N . THR A 1 101 ? -17.074 0.869 27.983 1.00 93.19 101 THR A N 1
ATOM 789 C CA . THR A 1 101 ? -17.155 1.854 29.078 1.00 93.19 101 THR A CA 1
ATOM 790 C C . THR A 1 101 ? -17.215 3.302 28.582 1.00 93.19 101 THR A C 1
ATOM 792 O O . THR A 1 101 ? -17.554 4.205 29.346 1.00 93.19 101 THR A O 1
ATOM 795 N N . LEU A 1 102 ? -16.928 3.535 27.297 1.00 92.69 102 LEU A N 1
ATOM 796 C CA . LEU A 1 102 ? -16.980 4.857 26.668 1.00 92.69 102 LEU A CA 1
ATOM 797 C C . LEU A 1 102 ? -18.418 5.364 26.520 1.00 92.69 102 LEU A C 1
ATOM 799 O O . LEU A 1 102 ? -19.372 4.590 26.514 1.00 92.69 102 LEU A O 1
ATOM 803 N N . SER A 1 103 ? -18.590 6.675 26.341 1.00 96.62 103 SER A N 1
ATOM 804 C CA . SER A 1 103 ? -19.909 7.261 26.083 1.00 96.62 103 SER A CA 1
ATOM 805 C C . SER A 1 103 ? -20.496 6.787 24.746 1.00 96.62 103 SER A C 1
ATOM 807 O O . SER A 1 103 ? -19.773 6.389 23.829 1.00 96.62 103 SER A O 1
ATOM 809 N N . ALA A 1 104 ? -21.823 6.866 24.602 1.00 94.69 104 ALA A N 1
ATOM 810 C CA . ALA A 1 104 ? -22.501 6.494 23.358 1.00 94.69 104 ALA A CA 1
ATOM 811 C C . ALA A 1 104 ? -21.988 7.292 22.144 1.00 94.69 104 ALA A C 1
ATOM 813 O O . ALA A 1 104 ? -21.784 6.715 21.079 1.00 94.69 104 ALA A O 1
ATOM 814 N N . ALA A 1 105 ? -21.706 8.587 22.328 1.00 94.69 105 ALA A N 1
ATOM 815 C CA . ALA A 1 105 ? -21.143 9.442 21.286 1.00 94.69 105 ALA A CA 1
ATOM 816 C C . ALA A 1 105 ? -19.755 8.961 20.832 1.00 94.69 105 ALA A C 1
ATOM 818 O O . ALA A 1 105 ? -19.499 8.851 19.636 1.00 94.69 105 ALA A O 1
ATOM 819 N N . VAL A 1 106 ? -18.876 8.603 21.776 1.00 93.31 106 VAL A N 1
ATOM 820 C CA . VAL A 1 106 ? -17.541 8.089 21.440 1.00 93.31 106 VAL A CA 1
ATOM 821 C C . VAL A 1 106 ? -17.646 6.752 20.713 1.00 93.31 106 VAL A C 1
ATOM 823 O O . VAL A 1 106 ? -17.001 6.579 19.686 1.00 93.31 106 VAL A O 1
ATOM 826 N N . ARG A 1 107 ? -18.499 5.829 21.172 1.00 93.69 107 ARG A N 1
ATOM 827 C CA . ARG A 1 107 ? -18.714 4.549 20.474 1.00 93.69 107 ARG A CA 1
ATOM 828 C C . ARG A 1 107 ? -19.229 4.737 19.047 1.00 93.69 107 ARG A C 1
ATOM 830 O O . ARG A 1 107 ? -18.773 4.032 18.154 1.00 93.69 107 ARG A O 1
ATOM 837 N N . SER A 1 108 ? -20.132 5.696 18.829 1.00 94.75 108 SER A N 1
ATOM 838 C CA . SER A 1 108 ? -20.608 6.046 17.486 1.00 94.75 108 SER A CA 1
ATOM 839 C C . SER A 1 108 ? -19.464 6.538 16.598 1.00 94.75 108 SER A C 1
ATOM 841 O O . SER A 1 108 ? -19.340 6.092 15.463 1.00 94.75 108 SER A O 1
ATOM 843 N N . ASN A 1 109 ? -18.587 7.399 17.121 1.00 95.06 109 ASN A N 1
ATOM 844 C CA . ASN A 1 109 ? -17.417 7.866 16.376 1.00 95.06 109 ASN A CA 1
ATOM 845 C C . ASN A 1 109 ? -16.443 6.724 16.062 1.00 95.06 109 ASN A C 1
ATOM 847 O O . ASN A 1 109 ? -15.943 6.648 14.946 1.00 95.06 109 ASN A O 1
ATOM 851 N N . LEU A 1 110 ? -16.197 5.809 17.006 1.00 93.12 110 LEU A N 1
ATOM 852 C CA . LEU A 1 110 ? -15.348 4.638 16.756 1.00 93.12 110 LEU A CA 1
ATOM 853 C C . LEU A 1 110 ? -15.931 3.729 15.663 1.00 93.12 110 LEU A C 1
ATOM 855 O O . LEU A 1 110 ? -15.171 3.200 14.858 1.00 93.12 110 LEU A O 1
ATOM 859 N N . ALA A 1 111 ? -17.258 3.575 15.607 1.00 92.56 111 ALA A N 1
ATOM 860 C CA . ALA A 1 111 ? -17.922 2.823 14.543 1.00 92.56 111 ALA A CA 1
ATOM 861 C C . ALA A 1 111 ? -17.750 3.491 13.169 1.00 92.56 111 ALA A C 1
ATOM 863 O O . ALA A 1 111 ? -17.438 2.801 12.204 1.00 92.56 111 ALA A O 1
ATOM 864 N N . LEU A 1 112 ? -17.871 4.822 13.093 1.00 95.94 112 LEU A N 1
ATOM 865 C CA . LEU A 1 112 ? -17.600 5.570 11.860 1.00 95.94 112 LEU A CA 1
ATOM 866 C C . LEU A 1 112 ? -16.142 5.413 11.414 1.00 95.94 112 LEU A C 1
ATOM 868 O O . LEU A 1 112 ? -15.881 5.152 10.246 1.00 95.94 112 LEU A O 1
ATOM 872 N N . VAL A 1 113 ? -15.183 5.507 12.342 1.00 94.44 113 VAL A N 1
ATOM 873 C CA . VAL A 1 113 ? -13.761 5.292 12.021 1.00 94.44 113 VAL A CA 1
ATOM 874 C C . VAL A 1 113 ? -13.521 3.868 11.514 1.00 94.44 113 VAL A C 1
ATOM 876 O O . VAL A 1 113 ? -12.763 3.687 10.566 1.00 94.44 113 VAL A O 1
ATOM 879 N N . GLN A 1 114 ? -14.170 2.861 12.106 1.00 94.06 114 GLN A N 1
ATOM 880 C CA . GLN A 1 114 ? -14.081 1.483 11.621 1.00 94.06 114 GLN A CA 1
ATOM 881 C C . GLN A 1 114 ? -14.621 1.353 10.191 1.00 94.06 114 GLN A C 1
ATOM 883 O O . GLN A 1 114 ? -13.973 0.720 9.364 1.00 94.06 114 GLN A O 1
ATOM 888 N N . GLU A 1 115 ? -15.756 1.979 9.882 1.00 95.12 115 GLU A N 1
ATOM 889 C CA . GLU A 1 115 ? -16.330 1.961 8.534 1.00 95.12 115 GLU A CA 1
ATOM 890 C C . GLU A 1 115 ? -15.394 2.611 7.503 1.00 95.12 115 GLU A C 1
ATOM 892 O O . GLU A 1 115 ? -15.169 2.046 6.433 1.00 95.12 115 GLU A O 1
ATOM 897 N N . GLU A 1 116 ? -14.789 3.758 7.826 1.00 96.19 116 GLU A N 1
ATOM 898 C CA . GLU A 1 116 ? -13.811 4.402 6.937 1.00 96.19 116 GLU A CA 1
ATOM 899 C C . GLU A 1 116 ? -12.563 3.536 6.728 1.00 96.19 116 GLU A C 1
ATOM 901 O O . GLU A 1 116 ? -12.034 3.457 5.618 1.00 96.19 116 GLU A O 1
ATOM 906 N N . LEU A 1 117 ? -12.104 2.837 7.769 1.00 94.00 117 LEU A N 1
ATOM 907 C CA . LEU A 1 117 ? -11.017 1.872 7.633 1.00 94.00 117 LEU A CA 1
ATOM 908 C C . LEU A 1 117 ? -11.430 0.689 6.751 1.00 94.00 117 LEU A C 1
ATOM 910 O O . LEU A 1 117 ? -10.634 0.235 5.936 1.00 94.00 117 LEU A O 1
ATOM 914 N N . ASP A 1 118 ? -12.653 0.187 6.852 1.00 93.00 118 ASP A N 1
ATOM 915 C CA . ASP A 1 118 ? -13.100 -0.913 5.996 1.00 93.00 118 ASP A CA 1
ATOM 916 C C . ASP A 1 118 ? -13.173 -0.474 4.520 1.00 93.00 118 ASP A C 1
ATOM 918 O O . ASP A 1 118 ? -12.736 -1.210 3.631 1.00 93.00 118 ASP A O 1
ATOM 922 N N . ARG A 1 119 ? -13.610 0.765 4.251 1.00 94.31 119 ARG A N 1
ATOM 923 C CA . ARG A 1 119 ? -13.557 1.358 2.903 1.00 94.31 119 ARG A CA 1
ATOM 924 C C . ARG A 1 119 ? -12.126 1.534 2.399 1.00 94.31 119 ARG A C 1
ATOM 926 O O . ARG A 1 119 ? -11.851 1.207 1.248 1.00 94.31 119 ARG A O 1
ATOM 933 N N . GLU A 1 120 ? -11.203 2.003 3.240 1.00 95.25 120 GLU A N 1
ATOM 934 C CA . GLU A 1 120 ? -9.783 2.113 2.873 1.00 95.25 120 GLU A CA 1
ATOM 935 C C . GLU A 1 120 ? -9.196 0.747 2.506 1.00 95.25 120 GLU A C 1
ATOM 937 O O . GLU A 1 120 ? -8.493 0.634 1.505 1.00 95.25 120 GLU A O 1
ATOM 942 N N . ALA A 1 121 ? -9.532 -0.307 3.256 1.00 92.56 121 ALA A N 1
ATOM 943 C CA . ALA A 1 121 ? -9.082 -1.663 2.955 1.00 92.56 121 ALA A CA 1
ATOM 944 C C . ALA A 1 121 ? -9.587 -2.154 1.588 1.00 92.56 121 ALA A C 1
ATOM 946 O O . ALA A 1 121 ? -8.820 -2.767 0.842 1.00 92.56 121 ALA A O 1
ATOM 947 N N . ALA A 1 122 ? -10.848 -1.863 1.249 1.00 93.06 122 ALA A N 1
ATOM 948 C CA . ALA A 1 122 ? -11.417 -2.182 -0.058 1.00 93.06 122 ALA A CA 1
ATOM 949 C C . ALA A 1 122 ? -10.704 -1.420 -1.187 1.00 93.06 122 ALA A C 1
ATOM 951 O O . ALA A 1 122 ? -10.236 -2.041 -2.139 1.00 93.06 122 ALA A O 1
ATOM 952 N N . LEU A 1 123 ? -10.516 -0.104 -1.035 1.00 93.25 123 LEU A N 1
ATOM 953 C CA . LEU A 1 123 ? -9.788 0.721 -2.007 1.00 93.25 123 LEU A CA 1
ATOM 954 C C . LEU A 1 123 ? -8.359 0.221 -2.227 1.00 93.25 123 LEU A C 1
ATOM 956 O O . LEU A 1 123 ? -7.869 0.165 -3.351 1.00 93.25 123 LEU A O 1
ATOM 960 N N . ARG A 1 124 ? -7.675 -0.179 -1.156 1.00 92.81 124 ARG A N 1
ATOM 961 C CA . ARG A 1 124 ? -6.321 -0.731 -1.228 1.00 92.81 124 ARG A CA 1
ATOM 962 C C . ARG A 1 124 ? -6.279 -2.032 -2.033 1.00 92.81 124 ARG A C 1
ATOM 964 O O . ARG A 1 124 ? -5.370 -2.213 -2.842 1.00 92.81 124 ARG A O 1
ATOM 971 N N . ALA A 1 125 ? -7.268 -2.909 -1.861 1.00 91.44 125 ALA A N 1
ATOM 972 C CA . ALA A 1 125 ? -7.399 -4.123 -2.665 1.00 91.44 125 ALA A CA 1
ATOM 973 C C . ALA A 1 125 ? -7.673 -3.800 -4.146 1.00 91.44 125 ALA A C 1
ATOM 975 O O . ALA A 1 125 ? -7.004 -4.353 -5.018 1.00 91.44 125 ALA A O 1
ATOM 976 N N . GLU A 1 126 ? -8.572 -2.853 -4.427 1.00 93.31 126 GLU A N 1
ATOM 977 C CA . GLU A 1 126 ? -8.874 -2.397 -5.792 1.00 93.31 126 GLU A CA 1
ATOM 978 C C . GLU A 1 126 ? -7.640 -1.817 -6.495 1.00 93.31 126 GLU A C 1
ATOM 980 O O . GLU A 1 126 ? -7.365 -2.162 -7.645 1.00 93.31 126 GLU A O 1
ATOM 985 N N . ILE A 1 127 ? -6.857 -0.981 -5.802 1.00 91.06 127 ILE A N 1
ATOM 986 C CA . ILE A 1 127 ? -5.611 -0.411 -6.336 1.00 91.06 127 ILE A CA 1
ATOM 987 C C . ILE A 1 127 ? -4.599 -1.525 -6.622 1.00 91.06 127 ILE A C 1
ATOM 989 O O . ILE A 1 127 ? -3.969 -1.525 -7.677 1.00 91.06 127 ILE A O 1
ATOM 993 N N . SER A 1 128 ? -4.443 -2.488 -5.710 1.00 90.00 128 SER A N 1
ATOM 994 C CA . SER A 1 128 ? -3.547 -3.633 -5.914 1.00 90.00 128 SER A CA 1
ATOM 995 C C . SER A 1 128 ? -3.934 -4.444 -7.157 1.00 90.00 128 SER A C 1
ATOM 997 O O . SER A 1 128 ? -3.075 -4.795 -7.973 1.00 90.00 128 SER A O 1
ATOM 999 N N . GLU A 1 129 ? -5.232 -4.681 -7.351 1.00 91.06 129 GLU A N 1
ATOM 1000 C CA . GLU A 1 129 ? -5.757 -5.388 -8.516 1.00 91.06 129 GLU A CA 1
ATOM 1001 C C . GLU A 1 129 ? -5.592 -4.581 -9.812 1.00 91.06 129 GLU A C 1
ATOM 1003 O O . GLU A 1 129 ? -5.205 -5.139 -10.839 1.00 91.06 129 GLU A O 1
ATOM 1008 N N . ASP A 1 130 ? -5.873 -3.274 -9.800 1.00 93.06 130 ASP A N 1
ATOM 1009 C CA . ASP A 1 130 ? -5.709 -2.406 -10.974 1.00 93.06 130 ASP A CA 1
ATOM 1010 C C . ASP A 1 130 ? -4.237 -2.318 -11.405 1.00 93.06 130 ASP A C 1
ATOM 1012 O O . ASP A 1 130 ? -3.922 -2.460 -12.586 1.00 93.06 130 ASP A O 1
ATOM 1016 N N . LEU A 1 131 ? -3.310 -2.181 -10.454 1.00 88.44 131 LEU A N 1
ATOM 1017 C CA . LEU A 1 131 ? -1.875 -2.177 -10.750 1.00 88.44 131 LEU A CA 1
ATOM 1018 C C . LEU A 1 131 ? -1.389 -3.518 -11.302 1.00 88.44 131 LEU A C 1
ATOM 1020 O O . LEU A 1 131 ? -0.603 -3.537 -12.250 1.00 88.44 131 LEU A O 1
ATOM 1024 N N . SER A 1 132 ? -1.905 -4.626 -10.766 1.00 87.44 132 SER A N 1
ATOM 1025 C CA . SER A 1 132 ? -1.613 -5.969 -11.279 1.00 87.44 132 SER A CA 1
ATOM 1026 C C . SER A 1 132 ? -2.139 -6.149 -12.706 1.00 87.44 132 SER A C 1
ATOM 1028 O O . SER A 1 132 ? -1.428 -6.660 -13.568 1.00 87.44 132 SER A O 1
ATOM 1030 N N . ARG A 1 133 ? -3.361 -5.675 -12.996 1.00 91.69 133 ARG A N 1
ATOM 1031 C CA . ARG A 1 133 ? -3.959 -5.713 -14.344 1.00 91.69 133 ARG A CA 1
ATOM 1032 C C . ARG A 1 133 ? -3.179 -4.890 -15.367 1.00 91.69 133 ARG A C 1
ATOM 1034 O O . ARG A 1 133 ? -3.172 -5.236 -16.545 1.00 91.69 133 ARG A O 1
ATOM 1041 N N . ARG A 1 134 ? -2.539 -3.808 -14.927 1.00 90.62 134 ARG A N 1
ATOM 1042 C CA . ARG A 1 134 ? -1.735 -2.912 -15.771 1.00 90.62 134 ARG A CA 1
ATOM 1043 C C . ARG A 1 134 ? -0.263 -3.318 -15.881 1.00 90.62 134 ARG A C 1
ATOM 1045 O O . ARG A 1 134 ? 0.494 -2.585 -16.510 1.00 90.62 134 ARG A O 1
ATOM 1052 N N . ASP A 1 135 ? 0.134 -4.444 -15.284 1.00 86.31 135 ASP A N 1
ATOM 1053 C CA . ASP A 1 135 ? 1.521 -4.933 -15.246 1.00 86.31 135 ASP A CA 1
ATOM 1054 C C . ASP A 1 135 ? 2.512 -3.879 -14.705 1.00 86.31 135 ASP A C 1
ATOM 1056 O O . ASP A 1 135 ? 3.636 -3.716 -15.186 1.00 86.31 135 ASP A O 1
ATOM 1060 N N . VAL A 1 136 ? 2.079 -3.100 -13.704 1.00 80.56 136 VAL A N 1
ATOM 1061 C CA . VAL A 1 136 ? 2.926 -2.074 -13.082 1.00 80.56 136 VAL A CA 1
ATOM 1062 C C . VAL A 1 136 ? 3.889 -2.746 -12.108 1.00 80.56 136 VAL A C 1
ATOM 1064 O O . VAL A 1 136 ? 3.550 -3.054 -10.966 1.00 80.56 136 VAL A O 1
ATOM 1067 N N . VAL A 1 137 ? 5.124 -2.957 -12.559 1.00 72.31 137 VAL A N 1
ATOM 1068 C CA . VAL A 1 137 ? 6.196 -3.547 -11.749 1.00 72.31 137 VAL A CA 1
ATOM 1069 C C . VAL A 1 137 ? 6.876 -2.473 -10.891 1.00 72.31 137 VAL A C 1
ATOM 1071 O O . VAL A 1 137 ? 7.266 -1.422 -11.393 1.00 72.31 137 VAL A O 1
ATOM 1074 N N . GLY A 1 138 ? 7.071 -2.753 -9.598 1.00 70.38 138 GLY A N 1
ATOM 1075 C CA . GLY A 1 138 ? 7.842 -1.903 -8.675 1.00 70.38 138 GLY A CA 1
ATOM 1076 C C . GLY A 1 138 ? 7.014 -1.042 -7.719 1.00 70.38 138 GLY A C 1
ATOM 1077 O O . GLY A 1 138 ? 7.584 -0.450 -6.807 1.00 70.38 138 GLY A O 1
ATOM 1078 N N . PHE A 1 139 ? 5.687 -1.020 -7.867 1.00 78.44 139 PHE A N 1
ATOM 1079 C CA . PHE A 1 139 ? 4.785 -0.406 -6.897 1.00 78.44 139 PHE A CA 1
ATOM 1080 C C . PHE A 1 139 ? 4.042 -1.491 -6.116 1.00 78.44 139 PHE A C 1
ATOM 1082 O O . PHE A 1 139 ? 3.151 -2.155 -6.643 1.00 78.44 139 PHE A O 1
ATOM 1089 N N . THR A 1 140 ? 4.411 -1.677 -4.850 1.00 80.25 140 THR A N 1
ATOM 1090 C CA . THR A 1 140 ? 3.790 -2.690 -3.992 1.00 80.25 140 THR A CA 1
ATOM 1091 C C . THR A 1 140 ? 2.735 -2.049 -3.106 1.00 80.25 140 THR A C 1
ATOM 1093 O O . THR A 1 140 ? 3.048 -1.217 -2.256 1.00 80.25 140 THR A O 1
ATOM 1096 N N . VAL A 1 141 ? 1.487 -2.481 -3.269 1.00 86.44 141 VAL A N 1
ATOM 1097 C CA . VAL A 1 141 ? 0.392 -2.154 -2.353 1.00 86.44 141 VAL A CA 1
ATOM 1098 C C . VAL A 1 141 ? 0.376 -3.212 -1.243 1.00 86.44 141 VAL A C 1
ATOM 1100 O O . VAL A 1 141 ? 0.094 -4.375 -1.537 1.00 86.44 141 VAL A O 1
ATOM 1103 N N . PRO A 1 142 ? 0.701 -2.874 0.016 1.00 87.25 142 PRO A N 1
ATOM 1104 C CA . PRO A 1 142 ? 0.636 -3.826 1.113 1.00 87.25 142 PRO A CA 1
ATOM 1105 C C . PRO A 1 142 ? -0.822 -4.172 1.428 1.00 87.25 142 PRO A C 1
ATOM 1107 O O . PRO A 1 142 ? -1.707 -3.318 1.357 1.00 87.25 142 PRO A O 1
ATOM 1110 N N . ALA A 1 143 ? -1.067 -5.428 1.801 1.00 86.62 143 ALA A N 1
ATOM 1111 C CA . ALA A 1 143 ? -2.382 -5.850 2.261 1.00 86.62 143 ALA A CA 1
ATOM 1112 C C . ALA A 1 143 ? -2.762 -5.115 3.566 1.00 86.62 143 ALA A C 1
ATOM 1114 O O . ALA A 1 143 ? -1.881 -4.872 4.398 1.00 86.62 143 ALA A O 1
ATOM 1115 N N . PRO A 1 144 ? -4.051 -4.782 3.773 1.00 85.50 144 PRO A N 1
ATOM 1116 C CA . PRO A 1 144 ? -4.530 -4.236 5.038 1.00 85.50 144 PRO A CA 1
ATOM 1117 C C . PRO A 1 144 ? -4.203 -5.144 6.222 1.00 85.50 144 PRO A C 1
ATOM 1119 O O . PRO A 1 144 ? -4.237 -6.370 6.103 1.00 85.50 144 PRO A O 1
ATOM 1122 N N . LEU A 1 145 ? -3.939 -4.548 7.388 1.00 86.00 145 LEU A N 1
ATOM 1123 C CA . LEU A 1 145 ? -3.733 -5.324 8.606 1.00 86.00 145 LEU A CA 1
ATOM 1124 C C . LEU A 1 145 ? -5.010 -6.105 8.964 1.00 86.00 145 LEU A C 1
ATOM 1126 O O . LEU A 1 145 ? -6.007 -5.531 9.407 1.00 86.00 145 LEU A O 1
ATOM 1130 N N . HIS A 1 146 ? -4.961 -7.430 8.823 1.00 80.44 146 HIS A N 1
ATOM 1131 C CA . HIS A 1 146 ? -6.020 -8.320 9.285 1.00 80.44 146 HIS A CA 1
ATOM 1132 C C . HIS A 1 146 ? -5.856 -8.598 10.778 1.00 80.44 146 HIS A C 1
ATOM 1134 O O . HIS A 1 146 ? -4.996 -9.372 11.197 1.00 80.44 146 HIS A O 1
ATOM 1140 N N . VAL A 1 147 ? -6.702 -7.972 11.594 1.00 77.69 147 VAL A N 1
ATOM 1141 C CA . VAL A 1 147 ? -6.749 -8.242 13.032 1.00 77.69 147 VAL A CA 1
ATOM 1142 C C . VAL A 1 147 ? -7.780 -9.343 13.280 1.00 77.69 147 VAL A C 1
ATOM 1144 O O . VAL A 1 147 ? -8.987 -9.104 13.275 1.00 77.69 147 VAL A O 1
ATOM 1147 N N . HIS A 1 148 ? -7.312 -10.588 13.397 1.00 59.25 148 HIS A N 1
ATOM 1148 C CA . HIS A 1 148 ? -8.181 -11.733 13.668 1.00 59.25 148 HIS A CA 1
ATOM 1149 C C . HIS A 1 148 ? -8.846 -11.591 15.043 1.00 59.25 148 HIS A C 1
ATOM 1151 O O . HIS A 1 148 ? -8.199 -11.200 16.015 1.00 59.25 148 HIS A O 1
ATOM 1157 N N . LYS A 1 149 ? -10.135 -11.953 15.136 1.00 51.31 149 LYS A N 1
ATOM 1158 C CA . LYS A 1 149 ? -10.792 -12.191 16.428 1.00 51.31 149 LYS A CA 1
ATOM 1159 C C . LYS A 1 149 ? -9.963 -13.222 17.187 1.00 51.31 149 LYS A C 1
ATOM 1161 O O . LYS A 1 149 ? -9.695 -14.292 16.638 1.00 51.31 149 LYS A O 1
ATOM 1166 N N . SER A 1 150 ? -9.597 -12.924 18.431 1.00 44.25 150 SER A N 1
ATOM 1167 C CA . SER A 1 150 ? -9.229 -13.983 19.358 1.00 44.25 150 SER A CA 1
ATOM 1168 C C . SER A 1 150 ? -10.431 -14.933 19.404 1.00 44.25 150 SER A C 1
ATOM 1170 O O . SER A 1 150 ? -11.545 -14.561 19.778 1.00 44.25 150 SER A O 1
ATOM 1172 N N . VAL A 1 151 ? -10.263 -16.142 18.867 1.00 43.47 151 VAL A N 1
ATOM 1173 C CA . VAL A 1 151 ? -11.214 -17.219 19.121 1.00 43.47 151 VAL A CA 1
ATOM 1174 C C . VAL A 1 151 ? -11.031 -17.508 20.600 1.00 43.47 151 VAL A C 1
ATOM 1176 O O . VAL A 1 151 ? -10.049 -18.135 20.991 1.00 43.47 151 VAL A O 1
ATOM 1179 N N . GLY A 1 152 ? -11.908 -16.935 21.423 1.00 41.38 152 GLY A N 1
ATOM 1180 C CA . GLY A 1 152 ? -12.054 -17.343 22.808 1.00 41.38 152 GLY A CA 1
ATOM 1181 C C . GLY A 1 152 ? -12.330 -18.838 22.800 1.00 41.38 152 GLY A C 1
ATOM 1182 O O . GLY A 1 152 ? -13.382 -19.263 22.328 1.00 41.38 152 GLY A O 1
ATOM 1183 N N . GLY A 1 153 ? -11.338 -19.617 23.226 1.00 36.12 153 GLY A N 1
ATOM 1184 C CA . GLY A 1 153 ? -11.553 -20.995 23.621 1.00 36.12 153 GLY A CA 1
ATOM 1185 C C . GLY A 1 153 ? -12.454 -20.972 24.845 1.00 36.12 153 GLY A C 1
ATOM 1186 O O . GLY A 1 153 ? -12.034 -20.491 25.899 1.00 36.12 153 GLY A O 1
ATOM 1187 N N . GLU A 1 154 ? -13.698 -21.398 24.644 1.00 36.84 154 GLU A N 1
ATOM 1188 C CA . GLU A 1 154 ? -14.531 -21.978 25.699 1.00 36.84 154 GLU A CA 1
ATOM 1189 C C . GLU A 1 154 ? -13.902 -23.278 26.216 1.00 36.84 154 GLU A C 1
ATOM 1191 O O . GLU A 1 154 ? -13.298 -24.016 25.397 1.00 36.84 154 GLU A O 1
#

pLDDT: mean 81.31, std 13.67, range [36.12, 96.62]

Foldseek 3Di:
DDPDDDVVVVVVVVVVVVVVVVVVVVVVVVVVVVVPDDDCVVVVVVVVVVVVVVVCVVDVVVVVVVVVVVVVLVVVVVVQVVLLVLVVVLLVCVVVCVLVVDDPVVVVVSVVSVVVSVVVQVVLVVVQVVCVVVVPPPRDRDHRDDDDPPPPDD

Secondary structure (DSSP, 8-state):
------HHHHHHHHHHHHHHHHHHHHHHHHHHHHHHSS-SHHHHHHHHHHHHHHHHHH-HHHHHHHHHHHHHHHHHHHHHHHHHHHHHHHHHHHHTTHHHHS-HHHHHHHHHHHHHHHHHHHHHHHHHHHHHHTT-TT---PPP----------

Radius of gyration: 28.73 Å; chains: 1; bounding box: 50×42×95 Å

Organism: NCBI:txid37330